Protein AF-A0A959WU71-F1 (afdb_monomer)

Foldseek 3Di:
DDDDDDDDDDDDDDDDDDDDDPPPPPPPPPPLQLALADAAKFKFQADPVRWIWIWGDDPSFTQKIWIWWAKAFPVGDHDDDPLQVVQDDPRTGTDMAGDPDTHHQDSQWTKGWHDDDGPQKTKIWIWGDPYNFFIWIWIWIDGVRMITIDTRRGRGGDDDD

Radius of gyration: 28.55 Å; Cα contacts (8 Å, |Δi|>4): 352; chains: 1; bounding box: 87×32×80 Å

Nearest PDB structures (foldseek):
  7wzf-assembly1_A  TM=7.549E-01  e=1.401E+00  Streptomyces yunnanensis
  3bdr-assembly1_A-2  TM=3.685E-01  e=7.491E-01  Synechococcus elongatus
  7sfp-assembly1_A  TM=3.388E-01  e=9.724E-01  Streptomyces ossamyceticus

pLDDT: mean 79.96, std 17.76, range [40.62, 95.5]

Secondary structure (DSSP, 8-state):
----------------------------------PPPPSEEEEEPP-TT--EEEEEEETTEEEEEEEEE--EETTSSB---GGGGGGEETTEEEEEE--SSPEEPBTTEEEEE-SSSSTT-EEEEEEEEEETTEEEEEEEEEETTEEEEEEEEEEEEE---

Solvent-accessible surface area (backbone atoms only — not comparable to full-atom values): 9251 Å² total; per-residue (Å²): 134,89,82,86,88,86,84,90,80,92,80,85,88,80,88,84,82,81,88,77,84,80,78,71,73,82,67,72,72,78,74,75,66,40,35,63,47,53,65,25,34,28,42,22,78,56,48,102,84,61,42,27,37,40,37,34,28,50,90,43,15,40,48,37,29,36,33,34,38,60,54,24,22,78,89,56,62,78,49,80,50,77,74,46,55,90,39,42,60,92,73,33,31,58,47,59,14,53,38,94,58,64,41,67,50,55,82,18,27,47,70,37,53,51,66,76,93,49,72,76,50,52,24,34,35,32,37,35,42,79,38,56,54,34,30,30,43,35,40,40,36,37,35,83,68,28,41,29,76,49,78,35,75,68,10,35,57,39,89,57,136

Structure (mmCIF, N/CA/C/O backbone):
data_AF-A0A959WU71-F1
#
_entry.id   AF-A0A959WU71-F1
#
loop_
_atom_site.group_PDB
_atom_site.id
_atom_site.type_symbol
_atom_site.label_atom_id
_a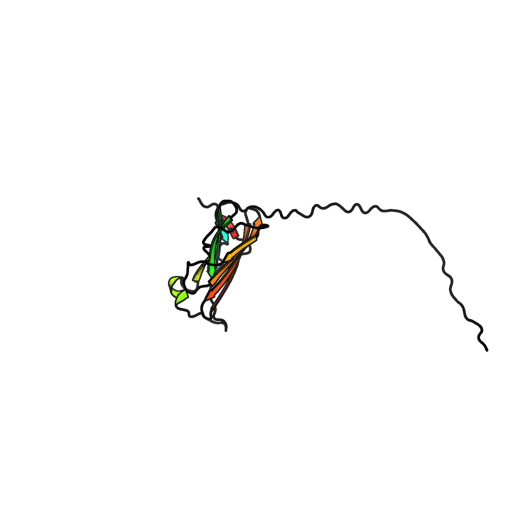tom_site.label_alt_id
_atom_site.label_comp_id
_atom_site.label_asym_id
_atom_site.label_entity_id
_atom_site.label_seq_id
_atom_site.pdbx_PDB_ins_code
_atom_site.Cartn_x
_atom_site.Cartn_y
_atom_site.Cartn_z
_atom_site.occupancy
_atom_site.B_iso_or_equiv
_atom_site.auth_seq_id
_atom_site.auth_comp_id
_atom_site.auth_asym_id
_atom_site.auth_atom_id
_atom_site.pdbx_PDB_model_num
ATOM 1 N N . MET A 1 1 ? 65.842 -9.126 57.093 1.00 43.66 1 MET A N 1
ATOM 2 C CA . MET A 1 1 ? 65.300 -8.314 55.980 1.00 43.66 1 MET A CA 1
ATOM 3 C C . MET A 1 1 ? 64.011 -7.684 56.500 1.00 43.66 1 MET A C 1
ATOM 5 O O . MET A 1 1 ? 63.085 -8.426 56.780 1.00 43.66 1 MET A O 1
ATOM 9 N N . SER A 1 2 ? 64.051 -6.453 57.030 1.00 43.28 2 SER A N 1
ATOM 10 C CA . SER A 1 2 ? 63.738 -5.189 56.315 1.00 43.28 2 SER A CA 1
ATOM 11 C C . SER A 1 2 ? 62.385 -5.306 55.599 1.00 43.28 2 SER A C 1
ATOM 13 O O . SER A 1 2 ? 62.283 -6.125 54.699 1.00 43.28 2 SER A O 1
ATOM 15 N N . THR A 1 3 ? 61.308 -4.623 56.008 1.00 47.34 3 THR A N 1
ATOM 16 C CA . THR A 1 3 ? 61.163 -3.152 56.001 1.00 47.34 3 THR A CA 1
ATOM 17 C C . THR A 1 3 ? 60.106 -2.667 57.015 1.00 47.34 3 THR A C 1
ATOM 19 O O . THR A 1 3 ? 59.045 -3.272 57.146 1.00 47.34 3 THR A O 1
ATOM 22 N N . VAL A 1 4 ? 60.386 -1.549 57.696 1.00 48.41 4 VAL A N 1
ATOM 23 C CA . VAL A 1 4 ? 59.422 -0.729 58.468 1.00 48.41 4 VAL A CA 1
ATOM 24 C C . VAL A 1 4 ? 58.705 0.278 57.516 1.00 48.41 4 VAL A C 1
ATOM 26 O O . VAL A 1 4 ? 58.983 0.258 56.318 1.00 48.41 4 VAL A O 1
ATOM 29 N N . PRO A 1 5 ? 57.775 1.139 57.984 1.00 64.31 5 PRO A N 1
ATOM 30 C CA . PRO A 1 5 ? 56.367 1.233 57.582 1.00 64.31 5 PRO A CA 1
ATOM 31 C C . PRO A 1 5 ? 56.100 2.460 56.672 1.00 64.31 5 PRO A C 1
ATOM 33 O O . PRO A 1 5 ? 57.044 3.136 56.276 1.00 64.31 5 PRO A O 1
ATOM 36 N N . ARG A 1 6 ? 54.833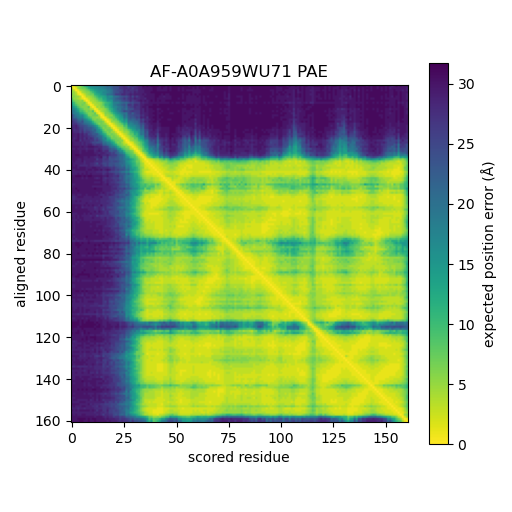 2.822 56.406 1.00 57.47 6 ARG A N 1
ATOM 37 C CA . ARG A 1 6 ? 54.340 4.225 56.428 1.00 57.47 6 ARG A CA 1
ATOM 38 C C . ARG A 1 6 ? 52.797 4.297 56.305 1.00 57.47 6 ARG A C 1
ATOM 40 O O . ARG A 1 6 ? 52.193 3.322 55.869 1.00 57.47 6 ARG A O 1
ATOM 47 N N . PRO A 1 7 ? 52.174 5.402 56.769 1.00 58.25 7 PRO A N 1
ATOM 48 C CA . PRO A 1 7 ? 50.831 5.449 57.348 1.00 58.25 7 PRO A CA 1
ATOM 49 C C . PRO A 1 7 ? 49.874 6.339 56.516 1.00 58.25 7 PRO A C 1
ATOM 51 O O . PRO A 1 7 ? 50.116 6.562 55.334 1.00 58.25 7 PRO A O 1
ATOM 54 N N . VAL A 1 8 ? 48.864 6.912 57.192 1.00 50.09 8 VAL A N 1
ATOM 55 C CA . VAL A 1 8 ? 47.908 7.968 56.772 1.00 50.09 8 VAL A CA 1
ATOM 56 C C . VAL A 1 8 ? 46.770 7.437 55.863 1.00 50.09 8 VAL A C 1
ATOM 58 O O . VAL A 1 8 ? 47.018 6.742 54.895 1.00 50.09 8 VAL A O 1
ATOM 61 N N . THR A 1 9 ? 45.469 7.659 56.081 1.00 49.12 9 THR A N 1
ATOM 62 C CA . THR A 1 9 ? 44.762 8.749 56.768 1.00 49.12 9 THR A CA 1
ATOM 63 C C . THR A 1 9 ? 43.368 8.282 57.213 1.00 49.12 9 THR A C 1
ATOM 65 O O . THR A 1 9 ? 42.662 7.605 56.470 1.00 49.12 9 THR A O 1
ATOM 68 N N . LEU A 1 10 ? 42.984 8.677 58.428 1.00 51.88 10 LEU A N 1
ATOM 69 C CA . LEU A 1 10 ? 41.628 8.644 58.989 1.00 51.88 10 LEU A CA 1
ATOM 70 C C . LEU A 1 10 ? 40.663 9.585 58.245 1.00 51.88 10 LEU A C 1
ATOM 72 O O . LEU A 1 10 ? 41.023 10.731 58.019 1.00 51.88 10 LEU A O 1
ATOM 76 N N . LEU A 1 11 ? 39.416 9.154 58.026 1.00 45.88 11 LEU A N 1
ATOM 77 C CA . LEU A 1 11 ? 38.159 9.922 58.211 1.00 45.88 11 LEU A CA 1
ATOM 78 C C . LEU A 1 11 ? 37.006 8.953 57.864 1.00 45.88 11 LEU A C 1
ATOM 80 O O . LEU A 1 11 ? 36.855 8.568 56.714 1.00 45.88 11 LEU A O 1
ATOM 84 N N . ARG A 1 12 ? 36.334 8.263 58.791 1.00 50.16 12 ARG A N 1
ATOM 85 C CA . ARG A 1 12 ? 35.359 8.690 59.814 1.00 50.16 12 ARG A CA 1
ATOM 86 C C . ARG A 1 12 ? 34.187 9.531 59.272 1.00 50.16 12 ARG A C 1
ATOM 88 O O . ARG A 1 12 ? 34.410 10.611 58.745 1.00 50.16 12 ARG A O 1
ATOM 95 N N . ILE A 1 13 ? 32.976 9.060 59.627 1.00 53.00 13 ILE A N 1
ATOM 96 C CA . ILE A 1 13 ? 31.673 9.765 59.702 1.00 53.00 13 ILE A CA 1
ATOM 97 C C . ILE A 1 13 ? 30.913 9.744 58.353 1.00 53.00 13 ILE A C 1
ATOM 99 O O . ILE A 1 13 ? 31.430 10.216 57.359 1.00 53.00 13 ILE A O 1
ATOM 103 N N . SER A 1 14 ? 29.695 9.215 58.180 1.00 45.41 14 SER A N 1
ATOM 104 C CA . SER A 1 14 ? 28.567 8.937 59.082 1.00 45.41 14 SER A CA 1
ATOM 105 C C . SER A 1 14 ? 27.586 7.942 58.420 1.00 45.41 14 SER A C 1
ATOM 107 O O . SER A 1 14 ? 27.215 8.096 57.261 1.00 45.41 14 SER A O 1
ATOM 109 N N . LEU A 1 15 ? 27.144 6.932 59.172 1.00 48.44 15 LEU A N 1
ATOM 110 C CA . LEU A 1 15 ? 25.781 6.378 59.081 1.00 48.44 15 LEU A CA 1
ATOM 111 C C . LEU A 1 15 ? 24.813 7.413 59.705 1.00 48.44 15 LEU A C 1
ATOM 113 O O . LEU A 1 15 ? 25.287 8.240 60.486 1.00 48.44 15 LEU A O 1
ATOM 117 N N . PRO A 1 16 ? 23.482 7.240 59.674 1.00 56.91 16 PRO A N 1
ATOM 118 C CA . PRO A 1 16 ? 22.526 6.799 58.648 1.00 56.91 16 PRO A CA 1
ATOM 119 C C . PRO A 1 16 ? 21.406 7.871 58.495 1.00 56.91 16 PRO A C 1
ATOM 121 O O . PRO A 1 16 ? 21.389 8.824 59.262 1.00 56.91 16 PRO A O 1
ATOM 124 N N . ALA A 1 17 ? 20.434 7.726 57.583 1.00 48.03 17 ALA A N 1
ATOM 125 C CA . ALA A 1 17 ? 19.026 8.090 57.860 1.00 48.03 17 ALA A CA 1
ATOM 126 C C . ALA A 1 17 ? 18.111 7.942 56.633 1.00 48.03 17 ALA A C 1
ATOM 128 O O . ALA A 1 17 ? 18.300 8.579 55.605 1.00 48.03 17 ALA A O 1
ATOM 129 N N . LEU A 1 18 ? 17.069 7.137 56.842 1.00 42.50 18 LEU A N 1
ATOM 130 C CA . LEU A 1 18 ? 15.680 7.371 56.445 1.00 42.50 18 LEU A CA 1
ATOM 131 C C . LEU A 1 18 ? 15.341 7.692 54.978 1.00 42.50 18 LEU A C 1
ATOM 133 O O . LEU A 1 18 ? 15.435 8.812 54.494 1.00 42.50 18 LEU A O 1
ATOM 137 N N . ALA A 1 19 ? 14.713 6.683 54.375 1.00 53.06 19 ALA A N 1
ATOM 138 C CA . ALA A 1 19 ? 13.312 6.749 53.962 1.00 53.06 19 ALA A CA 1
ATOM 139 C C . ALA A 1 19 ? 12.884 7.942 53.091 1.00 53.06 19 ALA A C 1
ATOM 141 O O . ALA A 1 19 ? 12.470 8.990 53.575 1.00 53.06 19 ALA A O 1
ATOM 142 N N . ALA A 1 20 ? 12.748 7.667 51.799 1.00 50.28 20 ALA A N 1
ATOM 143 C CA . ALA A 1 20 ? 11.611 8.168 51.046 1.00 50.28 20 ALA A CA 1
ATOM 144 C C . ALA A 1 20 ? 11.139 7.039 50.133 1.00 50.28 20 ALA A C 1
ATOM 146 O O . ALA A 1 20 ? 11.860 6.593 49.240 1.00 50.28 20 ALA A O 1
ATOM 147 N N . GLY A 1 21 ? 9.944 6.530 50.427 1.00 50.12 21 GLY A N 1
ATOM 148 C CA . GLY A 1 21 ? 9.276 5.531 49.617 1.00 50.12 21 GLY A CA 1
ATOM 149 C C . GLY A 1 21 ? 9.125 6.050 48.197 1.00 50.12 21 GLY A C 1
ATOM 150 O O . GLY A 1 21 ? 8.376 6.993 47.941 1.00 50.12 21 GLY A O 1
ATOM 151 N N . LEU A 1 22 ? 9.824 5.412 47.264 1.00 45.81 22 LEU A N 1
ATOM 152 C CA . LEU A 1 22 ? 9.515 5.577 45.861 1.00 45.81 22 LEU A CA 1
ATOM 153 C C . LEU A 1 22 ? 8.242 4.766 45.602 1.00 45.81 22 LEU A C 1
ATOM 155 O O . LEU A 1 22 ? 8.283 3.581 45.277 1.00 45.81 22 LEU A O 1
ATOM 159 N N . LEU A 1 23 ? 7.100 5.429 45.786 1.00 46.75 23 LEU A N 1
ATOM 160 C CA . LEU A 1 23 ? 5.854 5.125 45.094 1.00 46.75 23 LEU A CA 1
ATOM 161 C C . LEU A 1 23 ? 6.174 5.172 43.595 1.00 46.75 23 LEU A C 1
ATOM 163 O O . LEU A 1 23 ? 6.015 6.192 42.926 1.00 46.75 23 LEU A O 1
ATOM 167 N N . VAL A 1 24 ? 6.699 4.067 43.064 1.00 52.59 24 VAL A N 1
ATOM 168 C CA . VAL A 1 24 ? 6.726 3.834 41.628 1.00 52.59 24 VAL A CA 1
ATOM 169 C C . VAL A 1 24 ? 5.265 3.701 41.251 1.00 52.59 24 VAL A C 1
ATOM 171 O O . VAL A 1 24 ? 4.654 2.646 41.415 1.00 52.59 24 VAL A O 1
ATOM 174 N N . LEU A 1 25 ? 4.694 4.828 40.824 1.00 47.69 25 LEU A N 1
ATOM 175 C CA . LEU A 1 25 ? 3.449 4.892 40.089 1.00 47.69 25 LEU A CA 1
ATOM 176 C C . LEU A 1 25 ? 3.459 3.726 39.103 1.00 47.69 25 LEU A C 1
ATOM 178 O O . LEU A 1 25 ? 4.212 3.725 38.127 1.00 47.69 25 LEU A O 1
ATOM 182 N N . LEU A 1 26 ? 2.620 2.728 39.385 1.00 49.31 26 LEU A N 1
ATOM 183 C CA . LEU A 1 26 ? 2.071 1.828 38.390 1.00 49.31 26 LEU A CA 1
ATOM 184 C C . LEU A 1 26 ? 1.367 2.720 37.369 1.00 49.31 26 LEU A C 1
ATOM 186 O O . LEU A 1 26 ? 0.163 2.937 37.431 1.00 49.31 26 LEU A O 1
ATOM 190 N N . ILE A 1 27 ? 2.138 3.295 36.450 1.00 56.53 27 ILE A N 1
ATOM 191 C CA . ILE A 1 27 ? 1.629 3.784 35.187 1.00 56.53 27 ILE A CA 1
ATOM 192 C C . ILE A 1 27 ? 1.312 2.484 34.456 1.00 56.53 27 ILE A C 1
ATOM 194 O O . ILE A 1 27 ? 2.256 1.806 34.030 1.00 56.53 27 ILE A O 1
ATOM 198 N N . PRO A 1 28 ? 0.037 2.058 34.340 1.00 44.00 28 PRO A N 1
ATOM 199 C CA . PRO A 1 28 ? -0.259 0.965 33.438 1.00 44.00 28 PRO A CA 1
ATOM 200 C C . PRO A 1 28 ? 0.332 1.384 32.089 1.00 44.00 28 PRO A C 1
ATOM 202 O O . PRO A 1 28 ? 0.050 2.502 31.637 1.00 44.00 28 PRO A O 1
ATOM 205 N N . PRO A 1 29 ? 1.203 0.569 31.464 1.00 46.44 29 PRO A N 1
ATOM 206 C CA . PRO A 1 29 ? 1.719 0.899 30.149 1.00 46.44 29 PRO A CA 1
ATOM 207 C C . PRO A 1 29 ? 0.497 1.185 29.298 1.00 46.44 29 PRO A C 1
ATOM 209 O O . PRO A 1 29 ? -0.368 0.313 29.223 1.00 46.44 29 PRO A O 1
ATOM 212 N N . LEU A 1 30 ? 0.402 2.413 28.755 1.00 45.19 30 LEU A N 1
ATOM 213 C CA . LEU A 1 30 ? -0.701 2.867 27.912 1.00 45.19 30 LEU A CA 1
ATOM 214 C C . LEU A 1 30 ? -1.026 1.700 26.998 1.00 45.19 30 LEU A C 1
ATOM 216 O O . LEU A 1 30 ? -0.232 1.383 26.101 1.00 45.19 30 LEU A O 1
ATOM 220 N N . ALA A 1 31 ? -2.105 0.983 27.319 1.00 45.06 31 ALA A N 1
ATOM 221 C CA . ALA A 1 31 ? -2.384 -0.270 26.670 1.00 45.06 31 ALA A CA 1
ATOM 222 C C . ALA A 1 31 ? -2.640 0.136 25.232 1.00 45.06 31 ALA A C 1
ATOM 224 O O . ALA A 1 31 ? -3.688 0.682 24.887 1.00 45.06 31 ALA A O 1
ATOM 225 N N . THR A 1 32 ? -1.648 -0.084 24.371 1.00 46.47 32 THR A N 1
ATOM 226 C CA . THR A 1 32 ? -1.818 -0.009 22.930 1.00 46.47 32 THR A CA 1
ATOM 227 C C . THR A 1 32 ? -2.578 -1.267 22.556 1.00 46.47 32 THR A C 1
ATOM 229 O O . THR A 1 32 ? -2.089 -2.118 21.816 1.00 46.47 32 THR A O 1
ATOM 232 N N . ALA A 1 33 ? -3.790 -1.389 23.113 1.00 47.97 33 ALA A N 1
ATOM 233 C CA . ALA A 1 33 ? -4.841 -2.241 22.634 1.00 47.97 33 ALA A CA 1
ATOM 234 C C . ALA A 1 33 ? -4.882 -1.957 21.141 1.00 47.97 33 ALA A C 1
ATOM 236 O O . ALA A 1 33 ? -5.209 -0.846 20.708 1.00 47.97 33 ALA A O 1
ATOM 237 N N . GLY A 1 34 ? -4.381 -2.921 20.365 1.00 53.69 34 GLY A N 1
ATOM 238 C CA . GLY A 1 34 ? -4.388 -2.845 18.919 1.00 53.69 34 GLY A CA 1
ATOM 239 C C . GLY A 1 34 ? -5.835 -2.613 18.541 1.00 53.69 34 GLY A C 1
ATOM 240 O O . GLY A 1 34 ? -6.648 -3.519 18.687 1.00 53.69 34 GLY A O 1
ATOM 241 N N . SER A 1 35 ? -6.171 -1.377 18.182 1.00 62.00 35 SER A N 1
ATOM 242 C CA . SER A 1 35 ? -7.564 -0.993 18.024 1.00 62.00 35 SER A CA 1
ATOM 243 C C . SER A 1 35 ? -8.095 -1.823 16.870 1.00 62.00 35 SER A C 1
ATOM 245 O O . SER A 1 35 ? -7.519 -1.771 15.779 1.00 62.00 35 SER A O 1
ATOM 247 N N . LYS A 1 36 ? -9.157 -2.606 17.109 1.00 77.88 36 LYS A N 1
ATOM 248 C CA . LYS A 1 36 ? -9.931 -3.187 16.008 1.00 77.88 36 LYS A CA 1
ATOM 249 C C . LYS A 1 36 ? -10.282 -2.007 15.088 1.00 77.88 36 LYS A C 1
ATOM 251 O O . LYS A 1 36 ? -10.795 -1.001 15.600 1.00 77.88 36 LYS A O 1
ATOM 256 N N . PRO A 1 37 ? -9.903 -2.044 13.801 1.00 87.00 37 PRO A N 1
ATOM 257 C CA . PRO A 1 37 ? -10.276 -0.972 12.895 1.00 87.00 37 PRO A CA 1
ATOM 258 C C . PRO A 1 37 ? -11.801 -0.922 12.779 1.00 87.00 37 PRO A C 1
ATOM 260 O O . PRO A 1 37 ? -12.478 -1.922 13.019 1.00 87.00 37 PRO A O 1
ATOM 263 N N . LYS A 1 38 ? -12.328 0.254 12.447 1.00 90.50 38 LYS A N 1
ATOM 264 C CA . LYS A 1 38 ? -13.708 0.388 11.993 1.00 90.50 38 LYS A CA 1
ATOM 265 C C . LYS A 1 38 ? -13.841 -0.230 10.610 1.00 90.50 38 LYS A C 1
ATOM 267 O O . LYS A 1 38 ? -12.872 -0.250 9.853 1.00 90.50 38 LYS A O 1
ATOM 272 N N . ASP A 1 39 ? -15.037 -0.676 10.285 1.00 91.81 39 ASP A N 1
ATOM 273 C CA . ASP A 1 39 ? -15.348 -1.127 8.937 1.00 91.81 39 ASP A CA 1
ATOM 274 C C . ASP A 1 39 ? -15.507 0.089 8.026 1.00 91.81 39 ASP A C 1
ATOM 276 O O . ASP A 1 39 ? -16.053 1.106 8.449 1.00 91.81 39 ASP A O 1
ATOM 280 N N . GLY A 1 40 ? -14.946 0.015 6.821 1.00 93.12 40 GLY A N 1
ATOM 281 C CA . GLY A 1 40 ? -14.906 1.114 5.861 1.00 93.12 40 GLY A CA 1
ATOM 282 C C . GLY A 1 40 ? -13.502 1.415 5.335 1.00 93.12 40 GLY A C 1
ATOM 283 O O . GLY A 1 40 ? -12.594 0.581 5.368 1.00 93.12 40 GLY A O 1
ATOM 284 N N . GLY A 1 41 ? -13.328 2.628 4.810 1.00 94.31 41 GLY A N 1
ATOM 285 C CA . GLY A 1 41 ? -12.088 3.065 4.173 1.00 94.31 41 GLY A CA 1
ATOM 286 C C . GLY A 1 41 ? -11.174 3.846 5.112 1.00 94.31 41 GLY A C 1
ATOM 287 O O . GLY A 1 41 ? -11.617 4.649 5.929 1.00 94.31 41 GLY A O 1
ATOM 288 N N . TYR A 1 42 ? -9.866 3.665 4.955 1.00 94.75 42 TYR A N 1
ATOM 289 C CA . TYR A 1 42 ? -8.850 4.548 5.518 1.00 94.75 42 TYR A CA 1
ATOM 290 C C . TYR A 1 42 ? -8.054 5.146 4.375 1.00 94.75 42 TYR A C 1
ATOM 292 O O . TYR A 1 42 ? -7.286 4.437 3.730 1.00 94.75 42 TYR A O 1
ATOM 300 N N . VAL A 1 43 ? -8.204 6.448 4.151 1.00 94.19 43 VAL A N 1
ATOM 301 C CA . VAL A 1 43 ? -7.620 7.140 3.000 1.00 94.19 43 VAL A CA 1
ATOM 302 C C . VAL A 1 43 ? -6.762 8.298 3.488 1.00 94.19 43 VAL A C 1
ATOM 304 O O . VAL A 1 43 ? -7.163 9.083 4.352 1.00 94.19 43 VAL A O 1
ATOM 307 N N . GLN A 1 44 ? -5.548 8.418 2.956 1.00 93.44 44 GLN A N 1
ATOM 308 C CA . GLN A 1 44 ? -4.799 9.663 3.078 1.00 93.44 44 GLN A CA 1
ATOM 309 C C . GLN A 1 44 ? -5.124 10.545 1.878 1.00 93.44 44 GLN A C 1
ATOM 311 O O . GLN A 1 44 ? -5.016 10.081 0.747 1.00 93.44 44 GLN A O 1
ATOM 316 N N . LYS A 1 45 ? -5.482 11.812 2.126 1.00 85.50 45 LYS A N 1
ATOM 317 C CA . LYS A 1 45 ? -5.664 12.794 1.051 1.00 85.50 45 LYS A CA 1
ATOM 318 C C . LYS A 1 45 ? -4.415 12.831 0.149 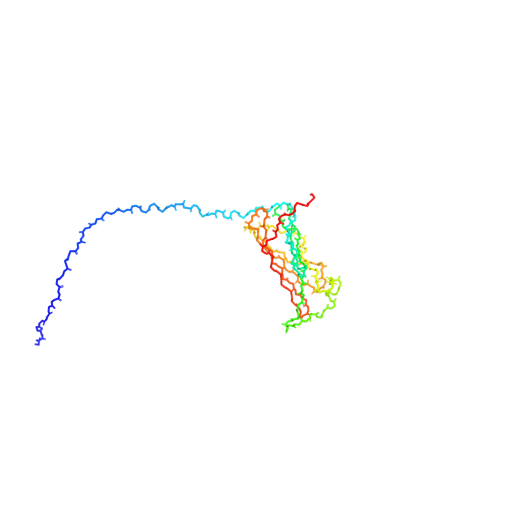1.00 85.50 45 LYS A C 1
ATOM 320 O O . LYS A 1 45 ? -3.306 12.733 0.689 1.00 85.50 45 LYS A O 1
ATOM 325 N N . PRO A 1 46 ? -4.584 12.969 -1.178 1.00 86.38 46 PRO A N 1
ATOM 326 C CA . PRO A 1 46 ? -3.460 13.094 -2.094 1.00 86.38 46 PRO A CA 1
ATOM 327 C C . PRO A 1 46 ? -2.569 14.275 -1.707 1.00 86.38 46 PRO A C 1
ATOM 329 O O . PRO A 1 46 ? -3.051 15.315 -1.253 1.00 86.38 46 PRO A O 1
ATOM 332 N N . ASP A 1 47 ? -1.259 14.098 -1.856 1.00 84.75 47 ASP A N 1
ATOM 333 C CA . ASP A 1 47 ? -0.310 15.202 -1.737 1.00 84.75 47 ASP A CA 1
ATOM 334 C C . ASP A 1 47 ? -0.329 16.096 -2.995 1.00 84.75 47 ASP A C 1
ATOM 336 O O . ASP A 1 47 ? -1.062 15.845 -3.952 1.00 84.75 47 ASP A O 1
ATOM 340 N N . ARG A 1 48 ? 0.516 17.138 -3.032 1.00 81.19 48 ARG A N 1
ATOM 341 C CA . ARG A 1 48 ? 0.648 18.032 -4.205 1.00 81.19 48 ARG A CA 1
ATOM 342 C C . ARG A 1 48 ? 1.056 17.308 -5.497 1.00 81.19 48 ARG A C 1
ATOM 344 O O . ARG A 1 48 ? 0.974 17.895 -6.567 1.00 81.19 48 ARG A O 1
ATOM 351 N N . LYS A 1 49 ? 1.540 16.067 -5.407 1.00 81.44 49 LYS A N 1
ATOM 352 C CA . LYS A 1 49 ? 1.936 15.232 -6.546 1.00 81.44 49 LYS A CA 1
ATOM 353 C C . LYS A 1 49 ? 0.842 14.233 -6.928 1.00 81.44 49 LYS A C 1
ATOM 355 O O . LYS A 1 49 ? 1.087 13.413 -7.805 1.00 81.44 49 LYS A O 1
ATOM 360 N N . GLY A 1 50 ? -0.322 14.279 -6.273 1.00 80.31 50 GLY A N 1
ATOM 361 C CA . GLY A 1 50 ? -1.428 13.340 -6.459 1.00 80.31 50 GLY A CA 1
ATOM 362 C C . GLY A 1 50 ? -1.188 11.961 -5.834 1.00 80.31 50 GLY A C 1
ATOM 363 O O . GLY A 1 50 ? -1.976 11.045 -6.052 1.00 80.31 50 GLY A O 1
ATOM 364 N N . VAL A 1 51 ? -0.120 11.789 -5.044 1.00 86.56 51 VAL A N 1
ATOM 365 C CA . VAL A 1 51 ? 0.208 10.515 -4.396 1.00 86.56 51 VAL A CA 1
ATOM 366 C C . VAL A 1 51 ? -0.697 10.327 -3.185 1.00 86.56 51 VAL A C 1
ATOM 368 O O . VAL A 1 51 ? -0.667 11.110 -2.234 1.00 86.56 51 VAL A O 1
ATOM 371 N N . TYR A 1 52 ? -1.487 9.258 -3.199 1.00 89.31 52 TYR A N 1
ATOM 372 C CA . TYR A 1 52 ? -2.386 8.887 -2.108 1.00 89.31 52 TYR A CA 1
ATOM 373 C C . TYR A 1 52 ? -2.307 7.388 -1.824 1.00 89.31 52 TYR A C 1
ATOM 375 O O . TYR A 1 52 ? -1.799 6.615 -2.636 1.00 89.31 52 TYR A O 1
ATOM 383 N N . GLY A 1 53 ? -2.796 6.979 -0.656 1.00 92.75 53 GLY A N 1
ATOM 384 C CA . GLY A 1 53 ? -2.809 5.584 -0.233 1.00 92.75 53 GLY A CA 1
ATOM 385 C C . GLY A 1 53 ? -4.056 5.269 0.570 1.00 92.75 53 GLY A C 1
ATOM 386 O O . GLY A 1 53 ? -4.575 6.137 1.282 1.00 92.75 53 GLY A O 1
ATOM 387 N N . TYR A 1 54 ? -4.520 4.029 0.451 1.00 94.12 54 TYR A N 1
ATOM 388 C CA . TYR A 1 54 ? -5.737 3.573 1.102 1.00 94.12 54 TYR A CA 1
ATOM 389 C C . TYR A 1 54 ? -5.654 2.116 1.556 1.00 94.12 54 TYR A C 1
ATOM 391 O O . TYR A 1 54 ? -4.855 1.327 1.043 1.00 94.12 54 TYR A O 1
ATOM 399 N N . VAL A 1 55 ? -6.504 1.770 2.519 1.00 94.75 55 VAL A N 1
ATOM 400 C CA . VAL A 1 55 ? -6.872 0.391 2.859 1.00 94.75 55 VAL A CA 1
ATOM 401 C C . VAL A 1 55 ? -8.354 0.329 3.191 1.00 94.75 55 VAL A C 1
ATOM 403 O O . VAL A 1 55 ? -8.873 1.269 3.794 1.00 94.75 55 VAL A O 1
ATOM 406 N N . ALA A 1 56 ? -9.016 -0.765 2.824 1.00 94.00 56 ALA A N 1
ATOM 407 C CA . ALA A 1 56 ? -10.380 -1.046 3.255 1.00 94.00 56 ALA A CA 1
ATOM 408 C C . ALA A 1 56 ? -10.395 -2.153 4.308 1.00 94.00 56 ALA A C 1
ATOM 410 O O . ALA A 1 56 ? -9.585 -3.089 4.280 1.00 94.00 56 ALA A O 1
ATOM 411 N N . THR A 1 57 ? -11.319 -2.029 5.250 1.00 93.62 57 THR A N 1
ATOM 412 C CA . THR A 1 57 ? -11.508 -2.977 6.342 1.00 93.62 57 THR A CA 1
ATOM 413 C C . THR A 1 57 ? -12.958 -3.400 6.467 1.00 93.62 57 THR A C 1
ATOM 415 O O . THR A 1 57 ? -13.866 -2.599 6.267 1.00 93.62 57 THR A O 1
ATOM 418 N N . PHE A 1 58 ? -13.158 -4.662 6.832 1.00 91.88 58 PHE A N 1
ATOM 419 C CA . PHE A 1 58 ? -14.459 -5.243 7.139 1.00 91.88 58 PHE A CA 1
ATOM 420 C C . PHE A 1 58 ? -14.292 -6.320 8.213 1.00 91.88 58 PHE A C 1
ATOM 422 O O . PHE A 1 58 ? -13.347 -7.115 8.148 1.00 91.88 58 PHE A O 1
ATOM 429 N N . ASP A 1 59 ? -15.158 -6.314 9.224 1.00 90.12 59 ASP A N 1
ATOM 430 C CA . ASP A 1 59 ? -15.086 -7.158 10.416 1.00 90.12 59 ASP A CA 1
ATOM 431 C C . ASP A 1 59 ? -13.667 -7.244 11.025 1.00 90.12 59 ASP A C 1
ATOM 433 O O . ASP A 1 59 ? -13.108 -8.302 11.331 1.00 90.12 59 ASP A O 1
ATOM 437 N N . GLY A 1 60 ? -13.002 -6.095 11.174 1.00 89.19 60 GLY A N 1
ATOM 438 C CA . GLY A 1 60 ? -11.650 -6.047 11.747 1.00 89.19 60 GLY A CA 1
ATOM 439 C C . GLY A 1 60 ? -10.552 -6.740 10.919 1.00 89.19 60 GLY A C 1
ATOM 440 O O . GLY A 1 60 ? -9.441 -6.955 11.423 1.00 89.19 60 GLY A O 1
ATOM 441 N N . LYS A 1 61 ? -10.835 -7.096 9.664 1.00 92.44 61 LYS A N 1
ATOM 442 C CA . LYS A 1 61 ? -9.883 -7.627 8.680 1.00 92.44 61 LYS A CA 1
ATOM 443 C C . LYS A 1 61 ? -9.647 -6.575 7.603 1.00 92.44 61 LYS A C 1
ATOM 445 O O . LYS A 1 61 ? -10.510 -5.749 7.342 1.00 92.44 61 LYS A O 1
ATOM 450 N N . VAL A 1 62 ? -8.475 -6.597 6.981 1.00 93.75 62 VAL A N 1
ATOM 451 C CA . VAL A 1 62 ? -8.160 -5.763 5.817 1.00 93.75 62 VAL A CA 1
ATOM 452 C C . VAL A 1 62 ? -8.515 -6.547 4.561 1.00 93.75 62 VAL A C 1
ATOM 454 O O . VAL A 1 62 ? -7.996 -7.646 4.362 1.00 93.75 62 VAL A O 1
ATOM 457 N N . THR A 1 63 ? -9.404 -6.002 3.740 1.00 92.75 63 THR A N 1
ATOM 458 C CA . THR A 1 63 ? -9.939 -6.668 2.542 1.00 92.75 63 THR A CA 1
ATOM 459 C C . THR A 1 63 ? -9.154 -6.305 1.290 1.00 92.75 63 THR A C 1
ATOM 461 O O . THR A 1 63 ? -8.912 -7.170 0.459 1.00 92.75 63 THR A O 1
ATOM 464 N N . ASN A 1 64 ? -8.695 -5.058 1.173 1.00 93.06 64 ASN A N 1
ATOM 465 C CA . ASN A 1 64 ? -7.821 -4.602 0.098 1.00 93.06 64 ASN A CA 1
ATOM 466 C C . ASN A 1 64 ? -6.977 -3.394 0.539 1.00 93.06 64 ASN A C 1
ATOM 468 O O . ASN A 1 64 ? -7.137 -2.837 1.631 1.00 93.06 64 ASN A O 1
ATOM 472 N N . GLY A 1 65 ? -6.067 -2.970 -0.329 1.00 93.44 65 GLY A N 1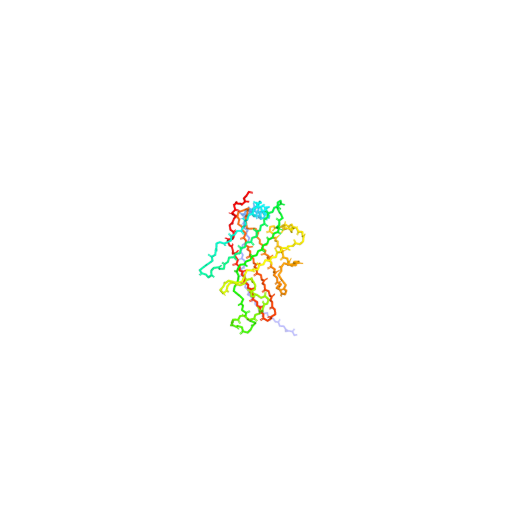
ATOM 473 C CA . GLY A 1 65 ? -5.374 -1.703 -0.171 1.00 93.44 65 GLY A CA 1
ATOM 474 C C . GLY A 1 65 ? -4.548 -1.351 -1.390 1.00 93.44 65 GLY A C 1
ATOM 475 O O . GLY A 1 65 ? -4.282 -2.196 -2.240 1.00 93.44 65 GLY A O 1
ATOM 476 N N . GLY A 1 66 ? -4.095 -0.109 -1.456 1.00 93.12 66 GLY A N 1
ATOM 477 C CA . GLY A 1 66 ? -3.340 0.361 -2.605 1.00 93.12 66 GLY A CA 1
ATOM 478 C C . GLY A 1 66 ? -2.826 1.778 -2.447 1.00 93.12 66 GLY A C 1
ATOM 479 O O . GLY A 1 66 ? -2.911 2.391 -1.379 1.00 93.12 66 GLY A O 1
ATOM 480 N N . ALA A 1 67 ? -2.242 2.280 -3.524 1.00 93.06 67 ALA A N 1
ATOM 481 C CA . ALA A 1 67 ? -1.774 3.647 -3.636 1.00 93.06 67 ALA A CA 1
ATOM 482 C C . ALA A 1 67 ? -1.640 4.063 -5.098 1.00 93.06 67 ALA A C 1
ATOM 484 O O . ALA A 1 67 ? -1.422 3.232 -5.973 1.00 93.06 67 ALA A O 1
ATOM 485 N N . SER A 1 68 ? -1.670 5.369 -5.324 1.00 92.44 68 SER A N 1
ATOM 486 C CA . SER A 1 68 ? -1.174 5.971 -6.556 1.00 92.44 68 SER A CA 1
ATOM 487 C C . SER A 1 68 ? 0.256 6.453 -6.317 1.00 92.44 68 SER A C 1
ATOM 489 O O . SER A 1 68 ? 0.494 7.238 -5.398 1.00 92.44 68 SER A O 1
ATOM 491 N N . LEU A 1 69 ? 1.230 5.920 -7.060 1.00 92.00 69 LEU A N 1
ATOM 492 C CA . LEU A 1 69 ? 2.661 6.127 -6.817 1.00 92.00 69 LEU A CA 1
ATOM 493 C C . LEU A 1 69 ? 3.414 6.529 -8.087 1.00 92.00 69 LEU A C 1
ATOM 495 O O . LEU A 1 69 ? 3.074 6.120 -9.188 1.00 92.00 69 LEU A O 1
ATOM 499 N N . ILE A 1 70 ? 4.524 7.248 -7.915 1.00 92.50 70 ILE A N 1
ATOM 500 C CA . ILE A 1 70 ? 5.464 7.541 -9.004 1.00 92.50 70 ILE A CA 1
ATOM 501 C C . ILE A 1 70 ? 6.562 6.473 -9.008 1.00 92.50 70 ILE A C 1
ATOM 503 O O . ILE A 1 70 ? 7.361 6.389 -8.067 1.00 92.50 70 ILE A O 1
ATOM 507 N N . PHE A 1 71 ? 6.625 5.673 -10.071 1.00 92.25 71 PHE A N 1
ATOM 508 C CA . PHE A 1 71 ? 7.688 4.688 -10.260 1.00 92.25 71 PHE A CA 1
ATOM 509 C C . PHE A 1 71 ? 8.987 5.338 -10.729 1.00 92.25 71 PHE A C 1
ATOM 511 O O . PHE A 1 71 ? 9.008 6.213 -11.594 1.00 92.25 71 PHE A O 1
ATOM 518 N N . LYS A 1 72 ? 10.101 4.859 -10.174 1.00 92.06 72 LYS A N 1
ATOM 519 C CA . LYS A 1 72 ? 11.453 5.232 -10.596 1.00 92.06 72 LYS A CA 1
ATOM 520 C C . LYS A 1 72 ? 12.228 3.991 -11.006 1.00 92.06 72 LYS A C 1
ATOM 522 O O . LYS A 1 72 ? 12.058 2.929 -10.399 1.00 92.06 72 LYS A O 1
ATOM 527 N N . ALA A 1 73 ? 13.099 4.129 -11.998 1.00 92.75 73 ALA A N 1
ATOM 528 C CA . ALA A 1 73 ? 14.056 3.080 -12.329 1.00 92.75 73 ALA A CA 1
ATOM 529 C C . ALA A 1 73 ? 15.045 2.861 -11.165 1.00 92.75 73 ALA A C 1
ATOM 531 O O . ALA A 1 73 ? 15.253 3.744 -10.324 1.00 92.75 73 ALA A O 1
ATOM 532 N N . LYS A 1 74 ? 15.659 1.672 -11.084 1.00 84.44 74 LYS A N 1
ATOM 533 C CA . LYS A 1 74 ? 16.636 1.332 -10.031 1.00 84.44 74 LYS A CA 1
ATOM 534 C C . LYS A 1 74 ? 17.795 2.335 -9.950 1.00 84.44 74 LYS A C 1
ATOM 536 O O . LYS A 1 74 ? 18.160 2.679 -8.828 1.00 84.44 74 LYS A O 1
ATOM 541 N N . GLY A 1 75 ? 18.288 2.816 -11.095 1.00 84.00 75 GLY A N 1
ATOM 542 C CA . GLY A 1 75 ? 19.366 3.809 -11.216 1.00 84.00 75 GLY A CA 1
ATOM 543 C C . GLY A 1 75 ? 18.930 5.273 -11.080 1.00 84.00 75 GLY A C 1
ATOM 544 O O . GLY A 1 75 ? 19.729 6.168 -11.311 1.00 84.00 75 GLY A O 1
ATOM 545 N N . GLY A 1 76 ? 17.674 5.541 -10.709 1.00 81.19 76 GLY A N 1
ATOM 546 C CA . GLY A 1 76 ? 17.110 6.889 -10.779 1.00 81.19 76 GLY A CA 1
ATOM 547 C C . GLY A 1 76 ? 16.539 7.203 -12.165 1.00 81.19 76 GLY A C 1
ATOM 548 O O . GLY A 1 76 ? 16.694 6.436 -13.109 1.00 81.19 76 GLY A O 1
ATOM 549 N N . GLY A 1 77 ? 15.787 8.298 -12.271 1.00 86.06 77 GLY A N 1
ATOM 550 C CA . GLY A 1 77 ? 15.096 8.671 -13.509 1.00 86.06 77 GLY A CA 1
ATOM 551 C C . GLY A 1 77 ? 13.726 8.009 -13.713 1.00 86.06 77 GLY A C 1
ATOM 552 O O . GLY A 1 77 ? 13.162 7.374 -12.812 1.00 86.06 77 GLY A O 1
ATOM 553 N N . LYS A 1 78 ? 13.160 8.234 -14.905 1.00 84.38 78 LYS A N 1
ATOM 554 C CA . LYS A 1 78 ? 11.827 7.751 -15.292 1.00 84.38 78 LYS A CA 1
ATOM 555 C C . LYS A 1 78 ? 11.848 6.229 -15.423 1.00 84.38 78 LYS A C 1
ATOM 557 O O . LYS A 1 78 ? 12.725 5.671 -16.075 1.00 84.38 78 LYS A O 1
ATOM 562 N N . CYS A 1 79 ? 10.878 5.561 -14.811 1.00 87.12 79 CYS A N 1
ATOM 563 C CA . CYS A 1 79 ? 10.651 4.150 -15.083 1.00 87.12 79 CYS A CA 1
ATOM 564 C C . CYS A 1 79 ? 10.028 3.980 -16.476 1.00 87.12 79 CYS A C 1
ATOM 566 O O . CYS A 1 79 ? 9.067 4.677 -16.794 1.00 87.12 79 CYS A O 1
ATOM 568 N N . LYS A 1 80 ? 10.552 3.043 -17.271 1.00 82.81 80 LYS A N 1
ATOM 569 C CA . LYS A 1 80 ? 9.931 2.565 -18.510 1.00 82.81 80 LYS A CA 1
ATOM 570 C C . LYS A 1 80 ? 9.645 1.076 -18.334 1.00 82.81 80 LYS A C 1
ATOM 572 O O . LYS A 1 80 ? 10.576 0.285 -18.219 1.00 82.81 80 LYS A O 1
ATOM 577 N N . SER A 1 81 ? 8.375 0.715 -18.208 1.00 84.38 81 SER A N 1
ATOM 578 C CA . SER A 1 81 ? 7.931 -0.676 -18.140 1.00 84.38 81 SER A CA 1
ATOM 579 C C . SER A 1 81 ? 6.516 -0.757 -18.690 1.00 84.38 81 SER A C 1
ATOM 581 O O . SER A 1 81 ? 5.625 -0.102 -18.151 1.00 84.38 81 SER A O 1
ATOM 583 N N . ASP A 1 82 ? 6.316 -1.572 -19.723 1.00 86.06 82 ASP A N 1
ATOM 584 C CA . ASP A 1 82 ? 5.018 -1.702 -20.400 1.00 86.06 82 ASP A CA 1
ATOM 585 C C . ASP A 1 82 ? 3.931 -2.221 -19.456 1.00 86.06 82 ASP A C 1
ATOM 587 O O . ASP A 1 82 ? 2.789 -1.783 -19.520 1.00 86.06 82 ASP A O 1
ATOM 591 N N . ALA A 1 83 ? 4.315 -3.039 -18.472 1.00 86.50 83 ALA A N 1
ATOM 592 C CA . ALA A 1 83 ? 3.423 -3.515 -17.416 1.00 86.50 83 ALA A CA 1
ATOM 593 C C . ALA A 1 83 ? 2.809 -2.383 -16.566 1.00 86.50 83 ALA A C 1
ATOM 595 O O . ALA A 1 83 ? 1.764 -2.579 -15.957 1.00 86.50 83 ALA A O 1
ATOM 596 N N . LEU A 1 84 ? 3.426 -1.193 -16.507 1.00 86.00 84 LEU A N 1
ATOM 597 C CA . LEU A 1 84 ? 2.865 -0.039 -15.791 1.00 86.00 84 LEU A CA 1
ATOM 598 C C . LEU A 1 84 ? 1.907 0.792 -16.643 1.00 86.00 84 LEU A C 1
ATOM 600 O O . LEU A 1 84 ? 1.094 1.518 -16.068 1.00 86.00 84 LEU A O 1
ATOM 604 N N . ALA A 1 85 ? 2.020 0.745 -17.973 1.00 86.44 85 ALA A N 1
ATOM 605 C CA . ALA A 1 85 ? 1.290 1.642 -18.867 1.00 86.44 85 ALA A CA 1
ATOM 606 C C . ALA A 1 85 ? -0.242 1.580 -18.676 1.00 86.44 85 ALA A C 1
ATOM 608 O O . ALA A 1 85 ? -0.832 2.649 -18.525 1.00 86.44 85 ALA A O 1
ATOM 609 N N . PRO A 1 86 ? -0.881 0.396 -18.530 1.00 87.19 86 PRO A N 1
ATOM 610 C CA . PRO A 1 86 ? -2.332 0.297 -18.322 1.00 87.19 86 PRO A CA 1
ATOM 611 C C . PRO A 1 86 ? -2.829 0.933 -17.017 1.00 87.19 86 PRO A C 1
ATOM 613 O O . PRO A 1 86 ? -4.012 1.222 -16.871 1.00 87.19 86 PRO A O 1
ATOM 616 N N . TYR A 1 87 ? -1.934 1.138 -16.049 1.00 87.62 87 TYR A N 1
ATOM 617 C CA . TYR A 1 87 ? -2.266 1.638 -14.714 1.00 87.62 87 TYR A CA 1
ATOM 618 C C . TYR A 1 87 ? -1.733 3.051 -14.461 1.00 87.62 87 TYR A C 1
ATOM 620 O O . TYR A 1 87 ? -1.839 3.550 -13.337 1.00 87.62 87 TYR A O 1
ATOM 628 N N . THR A 1 88 ? -1.117 3.679 -15.468 1.00 89.31 88 THR A N 1
ATOM 629 C CA . THR A 1 88 ? -0.441 4.972 -15.336 1.00 89.31 88 THR A CA 1
ATOM 630 C C . THR A 1 88 ? -1.263 6.105 -15.940 1.00 89.31 88 THR A C 1
ATOM 632 O O . THR A 1 88 ? -1.519 6.134 -17.135 1.00 89.31 88 THR A O 1
ATOM 635 N N . PHE A 1 89 ? -1.591 7.096 -15.114 1.00 85.25 89 PHE A N 1
ATOM 636 C CA . PHE A 1 89 ? -2.225 8.351 -15.503 1.00 85.25 89 PHE A CA 1
ATOM 637 C C . PHE A 1 89 ? -1.219 9.493 -15.324 1.00 85.25 89 PHE A C 1
ATOM 639 O O . PHE A 1 89 ? -0.856 9.881 -14.207 1.00 85.25 89 PHE A O 1
ATOM 646 N N . GLY A 1 90 ? -0.700 10.009 -16.439 1.00 86.88 90 GLY A N 1
ATOM 647 C CA . GLY A 1 90 ? 0.390 10.983 -16.428 1.00 86.88 90 GLY A CA 1
ATOM 648 C C . GLY A 1 90 ? 1.670 10.400 -15.816 1.00 86.88 90 GLY A C 1
ATOM 649 O O . GLY A 1 90 ? 2.342 9.576 -16.426 1.00 86.88 90 GLY A O 1
ATOM 650 N N . LYS A 1 91 ? 2.042 10.848 -14.609 1.00 86.25 91 LYS A N 1
ATOM 651 C CA . LYS A 1 91 ? 3.243 10.372 -13.882 1.00 86.25 91 LYS A CA 1
ATOM 652 C C . LYS A 1 91 ? 2.923 9.379 -12.759 1.00 86.25 91 LYS A C 1
ATOM 654 O O . LYS A 1 91 ? 3.841 8.915 -12.082 1.00 86.25 91 LYS A O 1
ATOM 659 N N . LEU A 1 92 ? 1.642 9.121 -12.519 1.00 90.00 92 LEU A N 1
ATOM 660 C CA . LEU A 1 92 ? 1.144 8.357 -11.386 1.00 90.00 92 LEU A CA 1
ATOM 661 C C . LEU A 1 92 ? 0.654 6.993 -11.846 1.00 90.00 92 LEU A C 1
ATOM 663 O O . LEU A 1 92 ? -0.186 6.918 -12.729 1.00 90.00 92 LEU A O 1
ATOM 667 N N . THR A 1 93 ? 1.134 5.933 -11.212 1.00 90.94 93 THR A N 1
ATOM 668 C CA . THR A 1 93 ? 0.664 4.569 -11.442 1.00 90.94 93 THR A CA 1
ATOM 669 C C . THR A 1 93 ? -0.152 4.098 -10.244 1.00 90.94 93 THR A C 1
ATOM 671 O O . THR A 1 93 ? 0.342 4.089 -9.110 1.00 90.94 93 THR A O 1
ATOM 674 N N . SER A 1 94 ? -1.384 3.670 -10.498 1.00 90.81 94 SER A N 1
ATOM 675 C CA . SER A 1 94 ? -2.261 3.060 -9.502 1.00 90.81 94 SER A CA 1
ATOM 676 C C . SER A 1 94 ? -1.875 1.605 -9.265 1.00 90.81 94 SER A C 1
ATOM 678 O O . SER A 1 94 ? -1.911 0.780 -10.173 1.00 90.81 94 SER A O 1
ATOM 680 N N . VAL A 1 95 ? -1.526 1.277 -8.025 1.00 91.12 95 VAL A N 1
ATOM 681 C CA . VAL A 1 95 ? -1.158 -0.079 -7.615 1.00 91.12 95 VAL A CA 1
ATOM 682 C C . VAL A 1 95 ? -1.961 -0.534 -6.412 1.00 91.12 95 VAL A C 1
ATOM 684 O O . VAL A 1 95 ? -2.266 0.251 -5.511 1.00 91.12 95 VAL A O 1
ATOM 687 N N . GLY A 1 96 ? -2.276 -1.823 -6.375 1.00 90.38 96 GLY A N 1
ATOM 688 C CA . GLY A 1 96 ? -3.089 -2.424 -5.326 1.00 90.38 96 GLY A CA 1
ATOM 689 C C . GLY A 1 96 ? -2.545 -3.766 -4.865 1.00 90.38 96 GLY A C 1
ATOM 690 O O . GLY A 1 96 ? -1.724 -4.386 -5.530 1.00 90.38 96 GLY A O 1
ATOM 691 N N . ALA A 1 97 ? -2.995 -4.196 -3.695 1.00 90.38 97 ALA A N 1
ATOM 692 C CA . ALA A 1 97 ? -2.903 -5.571 -3.243 1.00 90.38 97 ALA A CA 1
ATOM 693 C C . ALA A 1 97 ? -4.308 -6.016 -2.834 1.00 90.38 97 ALA A C 1
ATOM 695 O O . ALA A 1 97 ? -4.890 -5.476 -1.886 1.00 90.38 97 ALA A O 1
ATOM 696 N N . LEU A 1 98 ? -4.830 -7.001 -3.559 1.00 89.50 98 LEU A N 1
ATOM 697 C CA . LEU A 1 98 ? -6.091 -7.664 -3.265 1.00 89.50 98 LEU A CA 1
ATOM 698 C C . LEU A 1 98 ? -5.773 -9.110 -2.859 1.00 89.50 98 LEU A C 1
ATOM 700 O O . LEU A 1 98 ? -5.508 -9.931 -3.737 1.00 89.50 98 LEU A O 1
ATOM 704 N N . PRO A 1 99 ? -5.695 -9.418 -1.552 1.00 86.75 99 PRO A N 1
ATOM 705 C CA . PRO A 1 99 ? -5.437 -10.776 -1.096 1.00 86.75 99 PRO A CA 1
ATOM 706 C C . PRO A 1 99 ? -6.629 -11.690 -1.422 1.00 86.75 99 PRO A C 1
ATOM 708 O O . PRO A 1 99 ? -7.780 -11.269 -1.331 1.00 86.75 99 PRO A O 1
ATOM 711 N N . SER A 1 100 ? -6.371 -12.969 -1.697 1.00 85.81 100 SER A N 1
ATOM 712 C CA . SER A 1 100 ? -7.415 -13.981 -1.935 1.00 85.81 100 SER A CA 1
ATOM 713 C C . SER A 1 100 ? -8.362 -14.185 -0.746 1.00 85.81 100 SER A C 1
ATOM 715 O O . SER A 1 100 ? -9.485 -14.654 -0.912 1.00 85.81 100 SER A O 1
ATOM 717 N N . LYS A 1 101 ? -7.917 -13.836 0.467 1.00 88.62 101 LYS A N 1
ATOM 718 C CA . LYS A 1 101 ? -8.721 -13.840 1.694 1.00 88.62 101 LYS A CA 1
ATOM 719 C C . LYS A 1 101 ? -8.437 -12.576 2.514 1.00 88.62 101 LYS A C 1
ATOM 721 O O . LYS A 1 101 ? -7.274 -12.170 2.599 1.00 88.62 101 LYS A O 1
ATOM 726 N N . PRO A 1 102 ? -9.443 -11.985 3.189 1.00 91.12 102 PRO A N 1
ATOM 727 C CA . PRO A 1 102 ? -9.224 -10.842 4.070 1.00 91.12 102 PRO A CA 1
ATOM 728 C C . PRO A 1 102 ? -8.183 -11.137 5.157 1.00 91.12 102 PRO A C 1
ATOM 730 O O . PRO A 1 102 ? -8.220 -12.173 5.827 1.00 91.12 102 PRO A O 1
ATOM 733 N N . VAL A 1 103 ? -7.263 -10.201 5.375 1.00 92.88 103 VAL A N 1
ATOM 734 C CA . VAL A 1 103 ? -6.146 -10.372 6.309 1.00 92.88 103 VAL A CA 1
ATOM 735 C C . VAL A 1 103 ? -6.525 -9.846 7.687 1.00 92.88 103 VAL A C 1
ATOM 737 O O . VAL A 1 103 ? -6.785 -8.657 7.869 1.00 92.88 103 VAL A O 1
ATOM 740 N N . ARG A 1 104 ? -6.505 -10.718 8.699 1.00 92.12 104 ARG A N 1
ATOM 741 C CA . ARG A 1 104 ? -6.781 -10.328 10.089 1.00 92.12 104 ARG A CA 1
ATOM 742 C C . ARG A 1 104 ? -5.735 -9.344 10.610 1.00 92.12 104 ARG A C 1
ATOM 744 O O . ARG A 1 104 ? -4.530 -9.584 10.516 1.00 92.12 104 ARG A O 1
ATOM 751 N N . VAL A 1 105 ? -6.200 -8.273 11.246 1.00 91.94 105 VAL A N 1
ATOM 752 C CA . VAL A 1 105 ? -5.328 -7.315 11.927 1.00 91.94 105 VAL A CA 1
ATOM 753 C C . VAL A 1 105 ? -4.800 -7.933 13.223 1.00 91.94 105 VAL A C 1
ATOM 755 O O . VAL A 1 105 ? -5.564 -8.241 14.136 1.00 91.94 105 VAL A O 1
ATOM 758 N N . LYS A 1 106 ? -3.477 -8.101 13.330 1.00 89.69 106 LYS A N 1
ATOM 759 C CA . LYS A 1 106 ? -2.809 -8.628 14.533 1.00 89.69 106 LYS A CA 1
ATOM 760 C C . LYS A 1 106 ? -2.093 -7.496 15.261 1.00 89.69 106 LYS A C 1
ATOM 762 O O . LYS A 1 106 ? -1.218 -6.849 14.688 1.00 89.69 106 LYS A O 1
ATOM 767 N N . LYS A 1 107 ? -2.450 -7.239 16.525 1.00 88.44 107 LYS A N 1
ATOM 768 C CA . LYS A 1 107 ? -1.872 -6.146 17.342 1.00 88.44 107 LYS A CA 1
ATOM 769 C C . LYS A 1 107 ? -1.920 -4.779 16.624 1.00 88.44 107 LYS A C 1
ATOM 771 O O . LYS A 1 107 ? -0.952 -4.016 16.629 1.00 88.44 107 LYS A O 1
ATOM 776 N N . GLY A 1 108 ? -3.028 -4.506 15.928 1.00 89.44 108 GLY A N 1
ATOM 777 C CA . GLY A 1 108 ? -3.217 -3.292 15.128 1.00 89.44 108 GLY A CA 1
ATOM 778 C C . GLY A 1 108 ? -2.379 -3.226 13.845 1.00 89.44 108 GLY A C 1
ATOM 779 O O . GLY A 1 108 ? -2.363 -2.184 13.203 1.00 89.44 108 GLY A O 1
ATOM 780 N N . LYS A 1 109 ? -1.654 -4.282 13.459 1.00 94.19 109 LYS A N 1
ATOM 781 C CA . LYS A 1 109 ? -0.814 -4.331 12.252 1.00 94.19 109 LYS A CA 1
ATOM 782 C C . LYS A 1 109 ? -1.420 -5.245 11.194 1.00 94.19 109 LYS A C 1
ATOM 784 O O . LYS A 1 109 ? -2.097 -6.219 11.520 1.00 94.19 109 LYS A O 1
ATOM 789 N N . PHE A 1 110 ? -1.114 -4.956 9.936 1.00 93.81 110 PHE A N 1
ATOM 790 C CA . PHE A 1 110 ? -1.512 -5.775 8.795 1.00 93.81 110 PHE A CA 1
ATOM 791 C C . PHE A 1 110 ? -0.445 -5.745 7.699 1.00 93.81 110 PHE A C 1
ATOM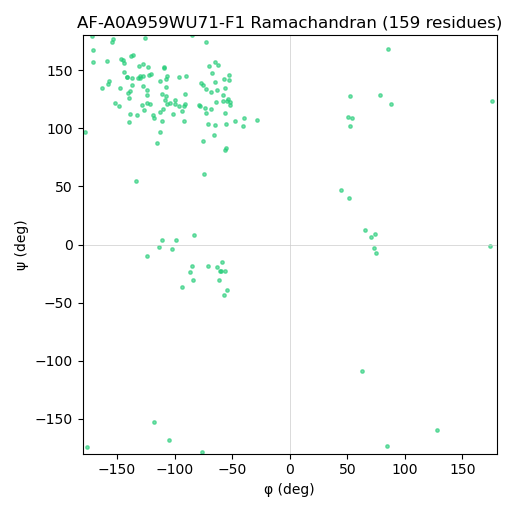 793 O O . PHE A 1 110 ? 0.392 -4.835 7.635 1.00 93.81 110 PHE A O 1
ATOM 800 N N . LYS A 1 111 ? -0.494 -6.749 6.826 1.00 94.69 111 LYS A N 1
ATOM 801 C CA . LYS A 1 111 ? 0.322 -6.843 5.620 1.00 94.69 111 LYS A CA 1
ATOM 802 C C . LYS A 1 111 ? -0.477 -7.591 4.558 1.00 94.69 111 LYS A C 1
ATOM 804 O O . LYS A 1 111 ? -0.842 -8.738 4.772 1.00 94.69 111 LYS A O 1
ATOM 809 N N . LEU A 1 112 ? -0.727 -6.922 3.447 1.00 91.81 112 LEU A N 1
ATOM 810 C CA . LEU A 1 112 ? -1.256 -7.473 2.215 1.00 91.81 112 LEU A CA 1
ATOM 811 C C . LEU A 1 112 ? -0.077 -7.673 1.269 1.00 91.81 112 LEU A C 1
ATOM 813 O O . LEU A 1 112 ? 0.687 -6.739 1.001 1.00 91.81 112 LEU A O 1
ATOM 817 N N . SER A 1 113 ? 0.080 -8.892 0.791 1.00 84.31 113 SER A N 1
ATOM 818 C CA . SER A 1 113 ? 0.884 -9.199 -0.383 1.00 84.31 113 SER A CA 1
ATOM 819 C C . SER A 1 113 ? -0.071 -9.546 -1.509 1.00 84.31 113 SER A C 1
ATOM 821 O O . SER A 1 113 ? -1.113 -10.147 -1.258 1.00 84.31 113 SER A O 1
ATOM 823 N N . ASP A 1 114 ? 0.283 -9.121 -2.714 1.00 73.25 114 ASP A N 1
ATOM 824 C CA . ASP A 1 114 ? -0.486 -9.396 -3.918 1.00 73.25 114 ASP A CA 1
ATOM 825 C C . ASP A 1 114 ? -0.771 -10.893 -4.101 1.00 73.25 114 ASP A C 1
ATOM 827 O O . ASP A 1 114 ? 0.064 -11.733 -3.748 1.00 73.25 114 ASP A O 1
ATOM 831 N N . SER A 1 115 ? -1.938 -11.197 -4.668 1.00 54.84 115 SER A N 1
ATOM 832 C CA . SER A 1 115 ? -2.261 -12.541 -5.141 1.00 54.84 115 SER A CA 1
ATOM 833 C C . SER A 1 115 ? -2.661 -12.638 -6.612 1.00 54.84 115 SER A C 1
ATOM 835 O O . SER A 1 115 ? -2.681 -13.776 -7.061 1.00 54.84 115 SER A O 1
ATOM 837 N N . SER A 1 116 ? -2.905 -11.557 -7.382 1.00 53.28 116 SER A N 1
ATOM 838 C CA . SER A 1 116 ? -3.218 -11.716 -8.832 1.00 53.28 116 SER A CA 1
ATOM 839 C C . SER A 1 116 ? -3.627 -10.472 -9.647 1.00 53.28 116 SER A C 1
ATOM 841 O O . SER A 1 116 ? -3.881 -10.622 -10.836 1.00 53.28 116 SER A O 1
ATOM 843 N N . SER A 1 117 ? -3.746 -9.254 -9.105 1.00 59.97 117 SER A N 1
ATOM 844 C CA . SER A 1 117 ? -4.543 -8.224 -9.823 1.00 59.97 117 SER A CA 1
ATOM 845 C C . SER A 1 117 ? -3.824 -7.404 -10.910 1.00 59.97 117 SER A C 1
ATOM 847 O O . SER A 1 117 ? -4.496 -6.780 -11.728 1.00 59.97 117 SER A O 1
ATOM 849 N N . GLN A 1 118 ? -2.486 -7.362 -10.931 1.00 78.56 118 GLN A N 1
ATOM 850 C CA . GLN A 1 118 ? -1.724 -6.543 -11.887 1.00 78.56 118 GLN A CA 1
ATOM 851 C C . GLN A 1 118 ? -0.497 -7.305 -12.395 1.00 78.56 118 GLN A C 1
ATOM 853 O O . GLN A 1 118 ? 0.487 -7.485 -11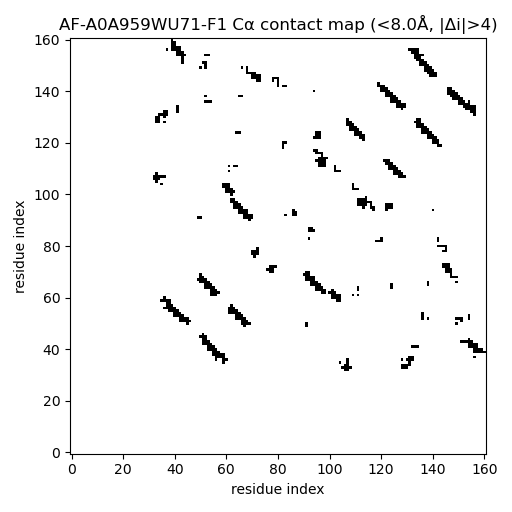.673 1.00 78.56 118 GLN A O 1
ATOM 858 N N . GLU A 1 119 ? -0.557 -7.779 -13.640 1.00 79.00 119 GLU A N 1
ATOM 859 C CA . GLU A 1 119 ? 0.459 -8.670 -14.197 1.00 79.00 119 GLU A CA 1
ATOM 860 C C . GLU A 1 119 ? 1.861 -8.032 -14.164 1.00 79.00 119 GLU A C 1
ATOM 862 O O . GLU A 1 119 ? 2.081 -6.892 -14.570 1.00 79.00 119 GLU A O 1
ATOM 867 N N . G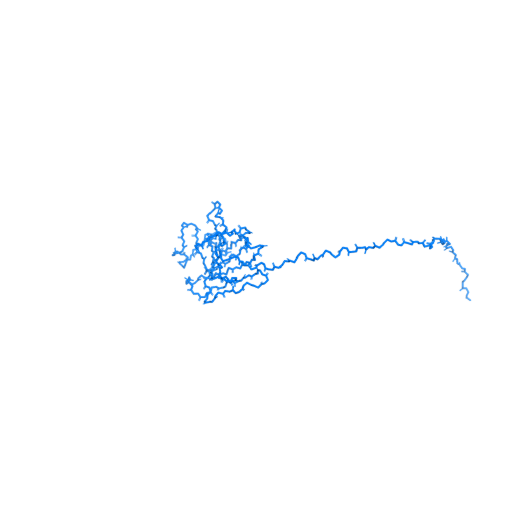LY A 1 120 ? 2.836 -8.761 -13.612 1.00 84.44 120 GLY A N 1
ATOM 868 C CA . GLY A 1 120 ? 4.226 -8.307 -13.508 1.00 84.44 120 GLY A CA 1
ATOM 869 C C . GLY A 1 120 ? 4.513 -7.249 -12.428 1.00 84.44 120 GLY A C 1
ATOM 870 O O . GLY A 1 120 ? 5.692 -6.980 -12.163 1.00 84.44 120 GLY A O 1
ATOM 871 N N . ILE A 1 121 ? 3.499 -6.691 -11.757 1.00 88.62 121 ILE A N 1
ATOM 872 C CA . ILE A 1 121 ? 3.655 -5.693 -10.690 1.00 88.62 121 ILE A CA 1
ATOM 873 C C . ILE A 1 121 ? 3.494 -6.364 -9.325 1.00 88.62 121 ILE A C 1
ATOM 875 O O . ILE A 1 121 ? 2.411 -6.752 -8.921 1.00 88.62 121 ILE A O 1
ATOM 879 N N . LYS A 1 122 ? 4.573 -6.437 -8.542 1.00 90.31 122 LYS A N 1
ATOM 880 C CA . LYS A 1 122 ? 4.530 -6.962 -7.171 1.00 90.31 122 LYS A CA 1
ATOM 881 C C . LYS A 1 122 ? 4.299 -5.835 -6.178 1.00 90.31 122 LYS A C 1
ATOM 883 O O . LYS A 1 122 ? 5.235 -5.093 -5.859 1.00 90.31 122 LYS A O 1
ATOM 888 N N . THR A 1 123 ? 3.089 -5.756 -5.630 1.00 91.56 123 THR A N 1
ATOM 889 C CA . THR A 1 123 ? 2.716 -4.751 -4.626 1.00 91.56 123 THR A CA 1
ATOM 890 C C . THR A 1 123 ? 2.579 -5.361 -3.231 1.00 91.56 123 THR A C 1
ATOM 892 O O . THR A 1 123 ? 2.024 -6.434 -3.016 1.00 91.56 123 THR A O 1
ATOM 895 N N . THR A 1 124 ? 3.126 -4.671 -2.233 1.00 93.31 124 THR A N 1
ATOM 896 C CA . THR A 1 124 ? 2.953 -4.986 -0.813 1.00 93.31 124 THR A CA 1
ATOM 897 C C . THR A 1 124 ? 2.402 -3.762 -0.105 1.00 93.31 124 THR A C 1
ATOM 899 O O . THR A 1 124 ? 3.041 -2.705 -0.091 1.00 93.31 124 THR A O 1
ATOM 902 N N . VAL A 1 125 ? 1.248 -3.924 0.533 1.00 94.69 125 VAL A N 1
ATOM 903 C CA . VAL A 1 125 ? 0.605 -2.895 1.352 1.00 94.69 125 VAL A CA 1
ATOM 904 C C . VAL A 1 125 ? 0.698 -3.338 2.801 1.00 94.69 125 VAL A C 1
ATOM 906 O O . VAL A 1 125 ? 0.163 -4.362 3.195 1.00 94.69 125 VAL A O 1
ATOM 909 N N . SER A 1 126 ? 1.406 -2.588 3.629 1.00 95.50 126 SER A N 1
ATOM 910 C CA . SER A 1 126 ? 1.563 -2.894 5.052 1.00 95.50 126 SER A CA 1
ATOM 911 C C . SER A 1 126 ? 1.185 -1.691 5.888 1.00 95.50 126 SER A C 1
ATOM 913 O O . SER A 1 126 ? 1.271 -0.556 5.426 1.00 95.50 126 SER A O 1
ATOM 915 N N . GLY A 1 127 ? 0.789 -1.904 7.134 1.00 95.12 127 GLY A N 1
ATOM 916 C CA . GLY A 1 127 ? 0.424 -0.771 7.962 1.00 95.12 127 GLY A CA 1
ATOM 917 C C . GLY A 1 127 ? 0.171 -1.093 9.416 1.00 95.12 127 GLY A C 1
ATOM 918 O O . GLY A 1 127 ? 0.301 -2.229 9.877 1.00 95.12 127 GLY A O 1
ATOM 919 N N . LYS A 1 128 ? -0.149 -0.028 10.150 1.00 94.62 128 LYS A N 1
ATOM 920 C CA . LYS A 1 128 ? -0.541 -0.074 11.555 1.00 94.62 128 LYS A CA 1
ATOM 921 C C . LYS A 1 128 ? -1.691 0.899 11.798 1.00 94.62 128 LYS A C 1
ATOM 923 O O . LYS A 1 128 ? -1.539 2.093 11.539 1.00 94.62 128 LYS A O 1
ATOM 928 N N . PHE A 1 129 ? -2.784 0.408 12.361 1.00 93.38 129 PHE A N 1
ATOM 929 C CA . PHE A 1 129 ? -3.833 1.223 12.958 1.00 93.38 129 PHE A CA 1
ATOM 930 C C . PHE A 1 129 ? -3.274 1.886 14.216 1.00 93.38 129 PHE A C 1
ATOM 932 O O . PHE A 1 129 ? -2.797 1.228 15.143 1.00 93.38 129 PHE A O 1
ATOM 939 N N . LYS A 1 130 ? -3.226 3.217 14.184 1.00 90.31 130 LYS A N 1
ATOM 940 C CA . LYS A 1 130 ? -2.785 4.058 15.302 1.00 90.31 130 LYS A CA 1
ATOM 941 C C . LYS A 1 130 ? -3.935 4.313 16.271 1.00 90.31 130 LYS A C 1
ATOM 943 O O . LYS A 1 130 ? -3.696 4.458 17.461 1.00 90.31 130 LYS A O 1
ATOM 948 N N . SER A 1 131 ? -5.154 4.340 15.747 1.00 89.69 131 SER A N 1
ATOM 949 C CA . SER A 1 131 ? -6.406 4.385 16.493 1.00 89.69 131 SER A CA 1
ATOM 950 C C . SER A 1 131 ? -7.519 3.769 15.642 1.00 89.69 131 SER A C 1
ATOM 952 O O . SER A 1 131 ? -7.315 3.479 14.460 1.00 89.69 131 SER A O 1
ATOM 954 N N . LYS A 1 132 ? -8.734 3.661 16.193 1.00 87.56 132 LYS A N 1
ATOM 955 C CA . LYS A 1 132 ? -9.930 3.240 15.439 1.00 87.56 132 LYS A CA 1
ATOM 956 C C . LYS A 1 132 ? -10.217 4.116 14.205 1.00 87.56 132 LYS A C 1
ATOM 958 O O . LYS A 1 132 ? -10.894 3.657 13.296 1.00 87.56 132 LYS A O 1
ATOM 963 N N . LYS A 1 133 ? -9.728 5.363 14.150 1.00 90.06 133 LYS A N 1
ATOM 964 C CA . LYS A 1 133 ? -10.001 6.323 13.059 1.00 90.06 133 LYS A CA 1
ATOM 965 C C . LYS A 1 133 ? -8.772 6.686 12.213 1.00 90.06 133 LYS A C 1
ATOM 967 O O . LYS A 1 133 ? -8.897 7.482 11.287 1.00 90.06 133 LYS A O 1
ATOM 972 N N . VAL A 1 134 ? -7.584 6.163 12.531 1.00 92.00 134 VAL A N 1
ATOM 973 C CA . VAL A 1 134 ? -6.335 6.547 11.852 1.00 92.00 134 VAL A CA 1
ATOM 974 C C . VAL A 1 134 ? -5.433 5.340 11.620 1.00 92.00 134 VAL A C 1
ATOM 976 O O . VAL A 1 134 ? -5.095 4.610 12.555 1.00 92.00 134 VAL A O 1
ATOM 979 N N . ALA A 1 135 ? -4.952 5.196 10.387 1.00 94.00 135 ALA A N 1
ATOM 980 C CA . ALA A 1 135 ? -3.970 4.200 9.987 1.00 94.00 135 ALA A CA 1
ATOM 981 C C . ALA A 1 135 ? -2.702 4.852 9.414 1.00 94.00 135 ALA A C 1
ATOM 983 O O . ALA A 1 135 ? -2.740 5.889 8.753 1.00 94.00 135 ALA A O 1
ATOM 984 N N . LYS A 1 136 ? -1.558 4.205 9.650 1.00 95.00 136 LYS A N 1
ATOM 985 C CA . LYS A 1 136 ? -0.323 4.429 8.897 1.00 95.00 136 LYS A CA 1
ATOM 986 C C . LYS A 1 136 ? -0.194 3.328 7.857 1.00 95.00 136 LYS A C 1
ATOM 988 O O . LYS A 1 136 ? -0.098 2.162 8.238 1.00 95.00 136 LYS A O 1
ATOM 993 N N . ILE A 1 137 ? -0.125 3.700 6.584 1.00 95.38 137 ILE A N 1
ATOM 994 C CA . ILE A 1 137 ? -0.024 2.778 5.449 1.00 95.38 137 ILE A CA 1
ATOM 995 C C . ILE A 1 137 ? 1.352 2.949 4.801 1.00 95.38 137 ILE A C 1
ATOM 997 O O . ILE A 1 137 ? 1.885 4.052 4.696 1.00 95.38 137 ILE A O 1
ATOM 1001 N N . LYS A 1 138 ? 1.961 1.847 4.389 1.00 95.38 138 LYS A N 1
ATOM 1002 C CA . LYS A 1 138 ? 3.199 1.786 3.619 1.00 95.38 138 LYS A CA 1
ATOM 1003 C C . LYS A 1 138 ? 2.953 0.895 2.415 1.00 95.38 138 LYS A C 1
ATOM 1005 O O . LYS A 1 138 ? 2.673 -0.290 2.584 1.00 95.38 138 LYS A O 1
ATOM 1010 N N . VAL A 1 139 ? 3.113 1.453 1.226 1.00 94.06 139 VAL A N 1
ATOM 1011 C CA . VAL A 1 139 ? 3.009 0.713 -0.030 1.00 94.06 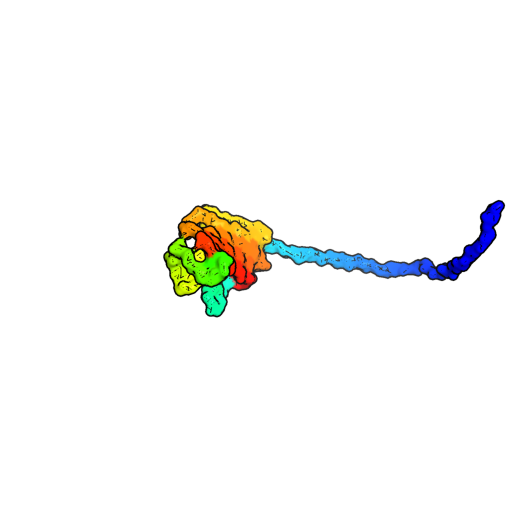139 VAL A CA 1
ATOM 1012 C C . VAL A 1 139 ? 4.388 0.630 -0.650 1.00 94.06 139 VAL A C 1
ATOM 1014 O O . VAL A 1 139 ? 5.102 1.626 -0.751 1.00 94.06 139 VAL A O 1
ATOM 1017 N N . THR A 1 140 ? 4.798 -0.572 -1.023 1.00 93.50 140 THR A N 1
ATOM 1018 C CA . THR A 1 140 ? 5.986 -0.800 -1.843 1.00 93.50 140 THR A CA 1
ATOM 1019 C C . THR A 1 140 ? 5.553 -1.589 -3.053 1.00 93.50 140 THR A C 1
ATOM 1021 O O . THR A 1 140 ? 4.918 -2.626 -2.897 1.00 93.50 140 THR A O 1
ATOM 1024 N N . SER A 1 141 ? 5.913 -1.112 -4.236 1.00 92.56 141 SER A N 1
ATOM 1025 C CA . SER A 1 141 ? 5.630 -1.812 -5.478 1.00 92.56 141 SER A CA 1
ATOM 1026 C C . SER A 1 141 ? 6.889 -1.929 -6.330 1.00 92.56 141 SER A C 1
ATOM 1028 O O . SER A 1 141 ? 7.763 -1.052 -6.303 1.00 92.56 141 SER A O 1
ATOM 1030 N N . LYS A 1 142 ? 7.031 -3.063 -7.012 1.00 91.62 142 LYS A N 1
ATOM 1031 C CA . LYS A 1 142 ? 8.179 -3.401 -7.855 1.00 91.62 142 LYS A CA 1
ATOM 1032 C C . LYS A 1 142 ? 7.692 -4.044 -9.145 1.00 91.62 142 LYS A C 1
ATOM 1034 O O . LYS A 1 142 ? 6.866 -4.943 -9.110 1.00 91.62 142 LYS A O 1
ATOM 1039 N N . VAL A 1 143 ? 8.293 -3.642 -10.250 1.00 91.00 143 VAL A N 1
ATOM 1040 C CA . VAL A 1 143 ? 8.101 -4.208 -11.592 1.00 91.00 143 VAL A CA 1
ATOM 1041 C C . VAL A 1 143 ? 9.456 -4.153 -12.296 1.00 91.00 143 VAL A C 1
ATOM 1043 O O . VAL A 1 143 ? 10.303 -3.380 -11.859 1.00 91.00 143 VAL A O 1
ATOM 1046 N N . LYS A 1 144 ? 9.717 -4.988 -13.307 1.00 86.81 144 LYS A N 1
ATOM 1047 C CA . LYS A 1 144 ? 11.013 -5.119 -14.017 1.00 86.81 144 LYS A CA 1
ATOM 1048 C C . LYS A 1 144 ? 11.850 -3.819 -14.034 1.00 86.81 144 LYS A C 1
ATOM 1050 O O . LYS A 1 144 ? 11.509 -2.854 -14.702 1.00 86.81 144 LYS A O 1
ATOM 1055 N N . GLY A 1 145 ? 12.935 -3.772 -13.252 1.00 87.88 145 GLY A N 1
ATOM 1056 C CA . GLY A 1 145 ? 13.854 -2.618 -13.208 1.00 87.88 145 GLY A CA 1
ATOM 1057 C C . GLY A 1 145 ? 13.349 -1.351 -12.493 1.00 87.88 145 GLY A C 1
ATOM 1058 O O . GLY A 1 145 ? 14.130 -0.417 -12.305 1.00 87.88 145 GLY A O 1
ATOM 1059 N N . CYS A 1 146 ? 12.107 -1.326 -12.011 1.00 92.38 146 CYS A N 1
ATOM 1060 C CA . CYS A 1 146 ? 11.472 -0.178 -11.376 1.00 92.38 146 CYS A CA 1
ATOM 1061 C C . CYS A 1 146 ? 10.956 -0.452 -9.962 1.00 92.38 146 CYS A C 1
ATOM 1063 O O . CYS A 1 146 ? 10.602 -1.567 -9.572 1.00 92.38 146 CYS A O 1
ATOM 1065 N N . LYS A 1 147 ? 10.910 0.615 -9.166 1.00 93.06 147 LYS A N 1
ATOM 1066 C CA . LYS A 1 147 ? 10.429 0.590 -7.787 1.00 93.06 147 LYS A CA 1
ATOM 1067 C C . LYS A 1 147 ? 9.633 1.848 -7.471 1.00 93.06 147 LYS A C 1
ATOM 1069 O O . LYS A 1 147 ? 10.002 2.950 -7.876 1.00 93.06 147 LYS A O 1
ATOM 1074 N N . ALA A 1 148 ? 8.599 1.674 -6.665 1.00 92.69 148 ALA A N 1
ATOM 1075 C CA . ALA A 1 148 ? 7.847 2.751 -6.054 1.00 92.69 148 ALA A CA 1
ATOM 1076 C C . ALA A 1 148 ? 7.664 2.469 -4.560 1.00 92.69 148 ALA A C 1
ATOM 1078 O O . ALA A 1 148 ? 7.509 1.321 -4.133 1.00 92.69 148 ALA A O 1
ATOM 1079 N N . LYS A 1 149 ? 7.708 3.524 -3.748 1.00 93.06 149 LYS A N 1
ATOM 1080 C CA . LYS A 1 149 ? 7.441 3.455 -2.310 1.00 93.06 149 LYS A CA 1
ATOM 1081 C C . LYS A 1 149 ? 6.607 4.662 -1.904 1.00 93.06 149 LYS A C 1
ATOM 1083 O O . LYS A 1 149 ? 6.973 5.786 -2.229 1.00 93.06 149 LYS A O 1
ATOM 1088 N N . GLY A 1 150 ? 5.538 4.423 -1.156 1.00 92.44 150 GLY A N 1
ATOM 1089 C CA . GLY A 1 150 ? 4.713 5.453 -0.533 1.00 92.44 150 GLY A CA 1
ATOM 1090 C C . GLY A 1 150 ? 4.563 5.177 0.957 1.00 92.44 150 GLY A C 1
ATOM 1091 O O . GLY A 1 150 ? 4.361 4.034 1.367 1.00 92.44 150 GLY A O 1
ATOM 1092 N N . THR A 1 151 ? 4.688 6.213 1.785 1.00 94.44 151 THR A N 1
ATOM 1093 C CA . THR A 1 151 ? 4.351 6.143 3.212 1.00 94.44 151 THR A CA 1
ATOM 1094 C C . THR A 1 151 ? 3.288 7.186 3.508 1.00 94.44 151 THR A C 1
ATOM 1096 O O . THR A 1 151 ? 3.518 8.377 3.338 1.00 94.44 151 THR A O 1
ATOM 1099 N N . PHE A 1 152 ? 2.149 6.719 4.001 1.00 94.19 152 PHE A N 1
ATOM 1100 C CA . PHE A 1 152 ? 0.958 7.504 4.279 1.00 94.19 152 PHE A CA 1
ATOM 1101 C C . PHE A 1 152 ? 0.717 7.485 5.794 1.00 94.19 152 PHE A C 1
ATOM 1103 O O . PHE A 1 152 ? 0.081 6.563 6.314 1.00 94.19 152 PHE A O 1
ATOM 1110 N N . PRO A 1 153 ? 1.327 8.413 6.555 1.00 92.44 153 PRO A N 1
ATOM 1111 C CA . PRO A 1 153 ? 1.296 8.384 8.014 1.00 92.44 153 PRO A CA 1
ATOM 1112 C C . PRO A 1 153 ? -0.066 8.729 8.627 1.00 92.44 153 PRO A C 1
ATOM 1114 O O . PRO A 1 153 ? -0.261 8.424 9.804 1.00 92.44 153 PRO A O 1
ATOM 1117 N N . LYS A 1 154 ? -0.969 9.374 7.876 1.00 92.12 154 LYS A N 1
ATOM 1118 C CA . LYS A 1 154 ? -2.241 9.913 8.378 1.00 92.12 154 LYS A CA 1
ATOM 1119 C C . LYS A 1 154 ? -3.410 9.545 7.454 1.00 92.12 154 LYS A C 1
ATOM 1121 O O . LYS A 1 154 ? -4.144 10.426 7.009 1.00 92.12 154 LYS A O 1
ATOM 1126 N N . ALA A 1 155 ? -3.594 8.255 7.174 1.00 93.44 155 ALA A N 1
ATOM 1127 C CA . ALA A 1 155 ? -4.802 7.786 6.502 1.00 93.44 155 ALA A CA 1
ATOM 1128 C C . ALA A 1 155 ? -5.973 7.843 7.489 1.00 93.44 155 ALA A C 1
ATOM 1130 O O . ALA A 1 155 ? -5.962 7.161 8.519 1.00 93.44 155 ALA A O 1
ATOM 1131 N N . LYS A 1 156 ? -6.938 8.721 7.215 1.00 94.38 156 LYS A N 1
ATOM 1132 C CA . LYS A 1 156 ? -8.093 8.950 8.082 1.00 94.38 156 LYS A CA 1
ATOM 1133 C C . LYS A 1 156 ? -9.221 8.019 7.674 1.00 94.38 156 LYS A C 1
ATOM 1135 O O . LYS A 1 156 ? -9.397 7.744 6.491 1.00 94.38 156 LYS A O 1
ATOM 1140 N N . TYR A 1 157 ? -9.970 7.562 8.667 1.00 92.06 157 TYR A N 1
ATOM 1141 C CA . TYR A 1 157 ? -11.220 6.861 8.444 1.00 92.06 157 TYR A CA 1
ATOM 1142 C C . TYR A 1 157 ? -12.172 7.751 7.646 1.00 92.06 157 TYR A C 1
ATOM 1144 O O . TYR A 1 157 ? -12.479 8.871 8.060 1.00 92.06 157 TYR A O 1
ATOM 1152 N N . THR A 1 158 ? -12.619 7.231 6.519 1.00 86.81 158 THR A N 1
ATOM 1153 C CA . THR A 1 158 ? -13.705 7.756 5.709 1.00 86.81 158 THR A CA 1
ATOM 1154 C C . THR A 1 158 ? -14.811 6.721 5.810 1.00 86.81 158 THR A C 1
ATOM 1156 O O . THR A 1 158 ? -14.623 5.581 5.381 1.00 86.81 158 THR A O 1
ATOM 1159 N N . SER A 1 159 ? -15.933 7.091 6.426 1.00 71.50 159 SER A N 1
ATOM 1160 C CA . SER A 1 159 ? -17.141 6.275 6.343 1.00 71.50 159 SER A CA 1
ATOM 1161 C C . SER A 1 159 ? -17.452 6.060 4.869 1.00 71.50 159 SER A C 1
ATOM 1163 O O . SER A 1 159 ? -17.533 7.030 4.117 1.00 71.50 159 SER A O 1
ATOM 1165 N N . GLY A 1 160 ? -17.549 4.807 4.456 1.00 54.34 160 GLY A N 1
ATOM 1166 C CA . GLY A 1 160 ? -17.948 4.445 3.109 1.00 54.34 160 GLY A CA 1
ATOM 1167 C C . GLY A 1 160 ? -18.992 3.355 3.221 1.00 54.34 160 GLY A C 1
ATOM 1168 O O . GLY A 1 160 ? -18.617 2.268 3.649 1.00 54.34 160 GLY A O 1
ATOM 1169 N N . GLY A 1 161 ? -20.230 3.703 2.850 1.00 40.62 161 GLY A N 1
ATOM 1170 C CA . GLY A 1 161 ? -21.354 2.794 2.599 1.00 40.62 161 GLY A CA 1
ATOM 1171 C C . GLY A 1 161 ? -21.926 2.143 3.835 1.00 40.62 161 GLY A C 1
ATOM 1172 O O . GLY A 1 161 ? -21.420 1.059 4.182 1.00 40.62 161 GLY A O 1
#

Mean predicted aligned error: 12.57 Å

Sequence (161 aa):
MSTVPRPVTLLRISLPALAAGLLVLLIPPLATAGSKPKDGGYVQKPDRKGVYGYVATFDGKVTNGGASLIFKAKGGGKCKSDALAPYTFGKLTSVGALPSKPVR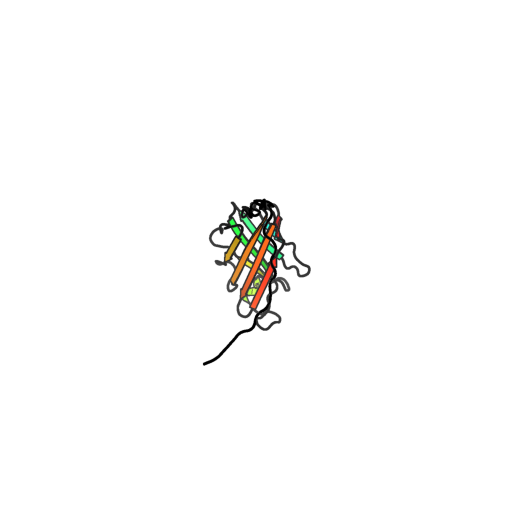VKKGKFKLSDSSSQEGIKTTVSGKFKSKKVAKIKVTSKVKGCKAKGTFPKAKYTSGG